Protein AF-A0A6G1S3R7-F1 (afdb_monomer)

Radius of gyration: 17.9 Å; Cα contacts (8 Å, |Δi|>4): 81; chains: 1; bounding box: 46×29×45 Å

Solvent-accessible surface area (backbone atoms only — not comparable to full-atom values): 7347 Å² total; per-residue (Å²): 134,79,56,76,90,77,50,92,50,88,71,51,53,58,57,54,34,50,52,57,51,58,68,50,43,59,61,47,52,51,32,39,71,78,40,47,71,60,17,52,51,50,44,50,48,52,30,49,50,21,52,51,49,53,53,47,54,36,60,77,68,72,48,71,98,61,91,55,76,92,78,49,57,73,66,59,47,52,55,48,42,45,70,67,62,65,35,49,49,68,54,41,40,65,50,44,50,51,53,51,51,51,51,52,39,69,78,35,78,79,68,68,81,54,70,69,59,52,53,50,50,56,69,71,60,119

pLDDT: mean 82.75, std 11.13, range [48.53, 94.5]

Structure (mmCIF, N/CA/C/O backbone):
data_AF-A0A6G1S3R7-F1
#
_entry.id   AF-A0A6G1S3R7-F1
#
loop_
_atom_site.group_PDB
_atom_site.id
_atom_site.type_symbol
_atom_site.label_atom_id
_atom_site.label_alt_id
_atom_site.label_comp_id
_atom_site.label_asym_id
_atom_site.label_entity_id
_atom_site.label_seq_id
_atom_site.pdbx_PDB_ins_code
_atom_site.Cartn_x
_atom_site.Cartn_y
_atom_site.Cartn_z
_atom_site.occupancy
_atom_site.B_iso_or_equiv
_atom_site.auth_seq_id
_atom_site.auth_comp_id
_atom_site.auth_asym_id
_atom_site.auth_atom_id
_atom_site.pdbx_PDB_model_num
ATOM 1 N N . TRP A 1 1 ? -0.421 3.023 -17.560 1.00 48.53 1 TRP A N 1
ATOM 2 C CA . TRP A 1 1 ? 0.930 2.512 -17.267 1.00 48.53 1 TRP A CA 1
ATOM 3 C C . TRP A 1 1 ? 1.893 3.692 -17.372 1.00 48.53 1 TRP A C 1
ATOM 5 O O . TRP A 1 1 ? 1.823 4.391 -18.378 1.00 48.53 1 TRP A O 1
ATOM 15 N N . PHE A 1 2 ? 2.647 4.021 -16.316 1.00 57.19 2 PHE A N 1
ATOM 16 C CA . PHE A 1 2 ? 3.459 5.248 -16.256 1.00 57.19 2 PHE A CA 1
ATOM 17 C C . PHE A 1 2 ? 4.860 4.987 -16.808 1.00 57.19 2 PHE A C 1
ATOM 19 O O . PHE A 1 2 ? 5.597 4.183 -16.253 1.00 57.19 2 PHE A O 1
ATOM 26 N N . TRP A 1 3 ? 5.220 5.672 -17.891 1.00 61.41 3 TRP A N 1
ATOM 27 C CA . TRP A 1 3 ? 6.566 5.611 -18.456 1.00 61.41 3 TRP A CA 1
ATOM 28 C C . TRP A 1 3 ? 7.499 6.503 -17.627 1.00 61.41 3 TRP A C 1
ATOM 30 O O . TRP A 1 3 ? 7.204 7.698 -17.513 1.00 61.41 3 TRP A O 1
ATOM 40 N N . PRO A 1 4 ? 8.608 5.983 -17.069 1.00 63.91 4 PRO A N 1
ATOM 41 C CA . PRO A 1 4 ? 9.532 6.778 -16.257 1.00 63.91 4 PRO A CA 1
ATOM 42 C C . PRO A 1 4 ? 10.116 7.969 -17.031 1.00 63.91 4 PRO A C 1
ATOM 44 O O . PRO A 1 4 ? 10.358 9.022 -16.459 1.00 63.91 4 PRO A O 1
ATOM 47 N N . GLU A 1 5 ? 10.227 7.853 -18.354 1.00 67.69 5 GLU A N 1
ATOM 48 C CA . GLU A 1 5 ? 10.718 8.912 -19.248 1.00 67.69 5 GLU A CA 1
ATOM 49 C C . GLU A 1 5 ? 9.770 10.115 -19.369 1.00 67.69 5 GLU A C 1
ATOM 51 O O . GLU A 1 5 ? 10.182 11.195 -19.781 1.00 67.69 5 GLU A O 1
ATOM 56 N N . LYS A 1 6 ? 8.493 9.945 -19.000 1.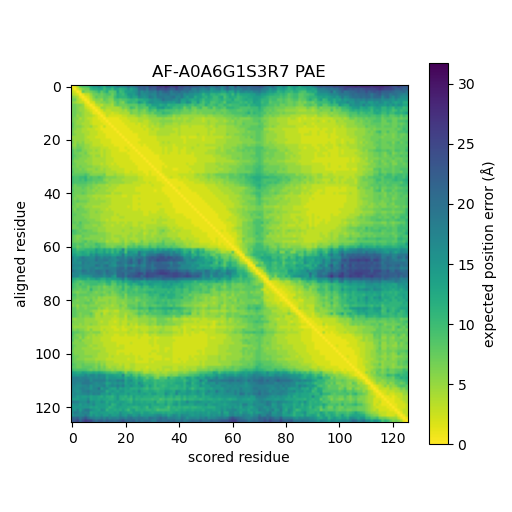00 74.00 6 LYS A N 1
ATOM 57 C CA . LYS A 1 6 ? 7.486 11.018 -18.990 1.00 74.00 6 LYS A CA 1
ATOM 58 C C . LYS A 1 6 ? 7.226 11.579 -17.590 1.00 74.00 6 LYS A C 1
ATOM 60 O O . LYS A 1 6 ? 6.288 12.353 -17.407 1.00 74.00 6 LYS A O 1
ATOM 65 N N . GLN A 1 7 ? 8.011 11.178 -16.590 1.00 72.06 7 GLN A N 1
ATOM 66 C CA . GLN A 1 7 ? 7.893 11.698 -15.232 1.00 72.06 7 GLN A CA 1
ATOM 67 C C . GLN A 1 7 ? 8.686 12.997 -15.098 1.00 72.06 7 GLN A C 1
ATOM 69 O O . GLN A 1 7 ? 9.872 13.046 -15.398 1.00 72.06 7 GLN A O 1
ATOM 74 N N . CYS A 1 8 ? 8.030 14.050 -14.609 1.00 79.88 8 CYS A N 1
ATOM 75 C CA . CYS A 1 8 ? 8.698 15.320 -14.321 1.00 79.88 8 CYS A CA 1
ATOM 76 C C . CYS A 1 8 ? 9.576 15.227 -13.058 1.00 79.88 8 CYS A C 1
ATOM 78 O O . CYS A 1 8 ? 10.655 15.806 -13.005 1.00 79.88 8 CYS A O 1
ATOM 80 N N . MET A 1 9 ? 9.138 14.455 -12.054 1.00 83.12 9 MET A N 1
ATOM 81 C CA . MET A 1 9 ? 9.887 14.198 -10.821 1.00 83.12 9 MET A CA 1
ATOM 82 C C . MET A 1 9 ? 9.806 12.721 -10.433 1.00 83.12 9 MET A C 1
ATOM 84 O O . MET A 1 9 ? 8.709 12.186 -10.266 1.00 83.12 9 MET A O 1
ATOM 88 N N . VAL A 1 10 ? 10.960 12.089 -10.200 1.00 78.75 10 VAL A N 1
ATOM 89 C CA . VAL A 1 10 ? 11.068 10.658 -9.856 1.00 78.75 10 VAL A CA 1
ATOM 90 C C . VAL A 1 10 ? 10.274 10.277 -8.608 1.00 78.75 10 VAL A C 1
ATOM 92 O O . VAL A 1 10 ? 9.850 9.146 -8.511 1.00 78.75 10 VAL A O 1
ATOM 95 N N . HIS A 1 11 ? 9.998 11.160 -7.651 1.00 80.25 11 HIS A N 1
ATOM 96 C CA . HIS A 1 11 ? 9.229 10.762 -6.459 1.00 80.25 11 HIS A CA 1
ATOM 97 C C . HIS A 1 11 ? 7.703 10.762 -6.664 1.00 80.25 11 HIS A C 1
ATOM 99 O O . HIS A 1 11 ? 6.964 10.200 -5.859 1.00 80.25 11 HIS A O 1
ATOM 105 N N . THR A 1 12 ? 7.206 11.357 -7.752 1.00 86.50 12 THR A N 1
ATOM 106 C CA . THR A 1 12 ? 5.757 11.545 -7.963 1.00 86.50 12 THR A CA 1
ATOM 107 C C . THR A 1 12 ? 5.005 10.270 -8.334 1.00 86.50 12 THR A C 1
ATOM 109 O O . THR A 1 12 ? 3.786 10.219 -8.167 1.00 86.50 12 THR A O 1
ATOM 112 N N . TRP A 1 13 ? 5.702 9.218 -8.780 1.00 84.62 13 TRP A N 1
ATOM 113 C CA . TRP A 1 13 ? 5.061 7.929 -9.059 1.00 84.62 13 TRP A CA 1
ATOM 114 C C . TRP A 1 13 ? 4.441 7.328 -7.799 1.00 84.62 13 TRP A C 1
ATOM 116 O O . TRP A 1 13 ? 3.331 6.805 -7.867 1.00 84.62 13 TRP A O 1
ATOM 126 N N . PHE A 1 14 ? 5.128 7.454 -6.658 1.00 84.94 14 PHE A N 1
ATOM 127 C CA . PHE A 1 14 ? 4.674 6.897 -5.388 1.00 84.94 14 PHE A CA 1
ATOM 128 C C . PHE A 1 14 ? 3.422 7.627 -4.917 1.00 84.94 14 PHE A C 1
ATOM 130 O O . PHE A 1 14 ? 2.411 7.003 -4.623 1.00 84.94 14 PHE A O 1
ATOM 137 N N . LEU A 1 15 ? 3.444 8.960 -4.996 1.00 89.06 15 LEU A N 1
ATOM 138 C CA . LEU A 1 15 ? 2.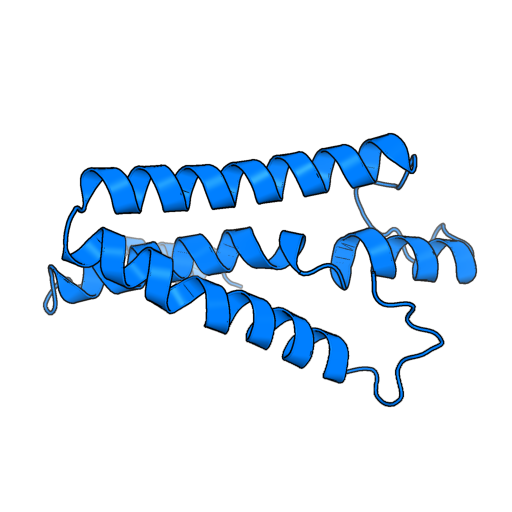285 9.790 -4.695 1.00 89.06 15 LEU A CA 1
ATOM 139 C C . LEU A 1 15 ? 1.073 9.415 -5.569 1.00 89.06 15 LEU A C 1
ATOM 141 O O . LEU A 1 15 ? -0.039 9.289 -5.066 1.00 89.06 15 LEU A O 1
ATOM 145 N N . SER A 1 16 ? 1.272 9.195 -6.874 1.00 88.00 16 SER A N 1
ATOM 146 C CA . SER A 1 16 ? 0.191 8.773 -7.777 1.00 88.00 16 SER A CA 1
ATOM 147 C C . SER A 1 16 ? -0.364 7.385 -7.437 1.00 88.00 16 SER A C 1
ATOM 149 O O . SER A 1 16 ? -1.583 7.194 -7.471 1.00 88.00 16 SER A O 1
ATOM 151 N N . ALA A 1 17 ? 0.505 6.427 -7.104 1.00 88.62 17 ALA A N 1
ATOM 152 C CA . ALA A 1 17 ? 0.097 5.095 -6.669 1.00 88.62 17 ALA A CA 1
ATOM 153 C C . ALA A 1 17 ? -0.717 5.166 -5.367 1.00 88.62 17 ALA A C 1
ATOM 155 O O . ALA A 1 17 ? -1.812 4.605 -5.295 1.00 88.62 17 ALA A O 1
ATOM 156 N N . ASP A 1 18 ? -0.247 5.936 -4.388 1.00 90.38 18 ASP A N 1
ATOM 157 C CA . ASP A 1 18 ? -0.928 6.142 -3.111 1.00 90.38 18 ASP A CA 1
ATOM 158 C C . ASP A 1 18 ? -2.299 6.792 -3.284 1.00 90.38 18 ASP A C 1
ATOM 160 O O . ASP A 1 18 ? -3.262 6.359 -2.654 1.00 90.38 18 ASP A O 1
ATOM 164 N N . PHE A 1 19 ? -2.439 7.772 -4.180 1.00 92.00 19 PHE A N 1
ATOM 165 C CA . PHE A 1 19 ? -3.743 8.363 -4.486 1.00 92.00 19 PHE A CA 1
ATOM 166 C C . PHE A 1 19 ? -4.740 7.328 -5.023 1.00 92.00 19 PHE A C 1
ATOM 168 O O . PHE A 1 19 ? -5.902 7.326 -4.616 1.00 92.00 19 PHE A O 1
ATOM 175 N N . GLN A 1 20 ? -4.307 6.423 -5.906 1.00 91.88 20 GLN A N 1
ATOM 176 C CA . GLN A 1 20 ? -5.174 5.363 -6.437 1.00 91.88 20 GLN A CA 1
ATOM 177 C C . GLN A 1 20 ? -5.634 4.407 -5.326 1.00 91.88 20 GLN A C 1
ATOM 179 O O . GLN A 1 20 ? -6.808 4.038 -5.270 1.00 91.88 20 GLN A O 1
ATOM 184 N N . LEU A 1 21 ? -4.729 4.041 -4.416 1.00 91.62 21 LEU A N 1
ATOM 185 C CA . LEU A 1 21 ? -5.042 3.189 -3.267 1.00 91.62 21 LEU A CA 1
ATOM 186 C C . LEU A 1 21 ? -5.953 3.897 -2.261 1.00 91.62 21 LEU A C 1
ATOM 188 O O . LEU A 1 21 ? -6.905 3.298 -1.762 1.00 91.62 21 LEU A O 1
ATOM 192 N N . TYR A 1 22 ? -5.713 5.185 -2.022 1.00 92.56 22 TYR A N 1
ATOM 193 C CA . TYR A 1 22 ? -6.521 6.019 -1.142 1.00 92.56 22 TYR A CA 1
ATOM 194 C C . TYR A 1 22 ? -7.969 6.127 -1.620 1.00 92.56 22 TYR A C 1
ATOM 196 O O . TYR A 1 22 ? -8.884 6.050 -0.807 1.00 92.56 22 TYR A O 1
ATOM 204 N N . LEU A 1 23 ? -8.200 6.234 -2.932 1.00 93.88 23 LEU A N 1
ATOM 205 C CA . LEU A 1 23 ? -9.553 6.227 -3.500 1.00 93.88 23 LEU A CA 1
ATOM 206 C C . LEU A 1 23 ? -10.262 4.876 -3.327 1.00 93.88 23 LEU A C 1
ATOM 208 O O . LEU A 1 23 ? -11.477 4.836 -3.134 1.00 93.88 23 LEU A O 1
ATOM 212 N N . MET A 1 24 ? -9.519 3.768 -3.365 1.00 92.75 24 MET A N 1
ATOM 213 C CA . MET A 1 24 ? -10.061 2.421 -3.150 1.00 92.75 24 MET A CA 1
ATOM 214 C C . MET A 1 24 ? -10.388 2.149 -1.671 1.00 92.75 24 MET A C 1
ATOM 216 O O . MET A 1 24 ? -11.373 1.475 -1.356 1.00 92.75 24 MET A O 1
ATOM 220 N N . ALA A 1 25 ? -9.584 2.686 -0.754 1.00 93.00 25 ALA A N 1
ATOM 221 C CA . ALA A 1 25 ? -9.683 2.467 0.686 1.00 93.00 25 ALA A CA 1
ATOM 222 C C . ALA A 1 25 ? -11.081 2.679 1.299 1.00 93.00 25 ALA A C 1
ATOM 224 O O . ALA A 1 25 ? -11.554 1.763 1.976 1.00 93.00 25 ALA A O 1
ATOM 225 N N . PRO A 1 26 ? -11.786 3.813 1.088 1.00 92.94 26 PRO A N 1
ATOM 226 C CA . PRO A 1 26 ? -13.074 4.060 1.732 1.00 92.94 26 PRO A CA 1
ATOM 227 C C . PRO A 1 26 ? -14.132 3.037 1.324 1.00 92.94 26 PRO A C 1
ATOM 229 O O . PRO A 1 26 ? -14.962 2.678 2.153 1.00 92.94 26 PRO A O 1
ATOM 232 N N . VAL A 1 27 ? -14.084 2.513 0.094 1.00 93.88 27 VAL A N 1
ATOM 233 C CA . VAL A 1 27 ? -15.009 1.467 -0.369 1.00 93.88 27 VAL A CA 1
ATOM 234 C C . VAL A 1 27 ? -14.809 0.189 0.441 1.00 93.88 27 VAL A C 1
ATOM 236 O O . VAL A 1 27 ? -15.767 -0.371 0.976 1.00 93.88 27 VAL A O 1
ATOM 239 N N . ILE A 1 28 ? -13.555 -0.245 0.584 1.00 92.75 28 ILE A N 1
ATOM 240 C CA . ILE A 1 28 ? -13.204 -1.446 1.347 1.00 92.75 28 ILE A CA 1
ATOM 241 C C . ILE A 1 28 ? -13.554 -1.248 2.827 1.00 92.75 28 ILE A C 1
ATOM 243 O O . ILE A 1 28 ? -14.249 -2.080 3.408 1.00 92.75 28 ILE A O 1
ATOM 247 N N . VAL A 1 29 ? -13.157 -0.122 3.426 1.00 93.62 29 VAL A N 1
ATOM 248 C CA . VAL A 1 29 ? -13.445 0.203 4.833 1.00 93.62 29 VAL A CA 1
ATOM 249 C C . VAL A 1 29 ? -14.949 0.258 5.098 1.00 93.62 29 VAL A C 1
ATOM 251 O O . VAL A 1 29 ? -15.420 -0.316 6.081 1.00 93.62 29 VAL A O 1
ATOM 254 N N . TYR A 1 30 ? -15.722 0.884 4.210 1.00 94.50 30 TYR A N 1
ATOM 255 C CA . TYR A 1 30 ? -17.177 0.945 4.318 1.00 94.50 30 TYR A CA 1
ATOM 256 C C . TYR A 1 30 ? -17.806 -0.454 4.311 1.00 94.50 30 TYR A C 1
ATOM 258 O O . TYR A 1 30 ? -18.670 -0.752 5.143 1.00 94.50 30 TYR A O 1
ATOM 266 N N . LEU A 1 31 ? -17.343 -1.346 3.426 1.00 93.44 31 LEU A N 1
ATOM 267 C CA . LEU A 1 31 ? -17.790 -2.739 3.414 1.00 93.44 31 LEU A CA 1
ATOM 268 C C . LEU A 1 31 ? -17.376 -3.485 4.686 1.00 93.44 31 LEU A C 1
ATOM 270 O O . LEU A 1 31 ? -18.204 -4.198 5.247 1.00 93.44 31 LEU A O 1
ATOM 274 N N . LEU A 1 32 ? -16.148 -3.307 5.182 1.00 92.81 32 LEU A N 1
ATOM 275 C CA . LEU A 1 32 ? -15.703 -3.916 6.442 1.00 92.81 32 LEU A CA 1
ATOM 276 C C . LEU A 1 32 ? -16.541 -3.457 7.644 1.00 92.81 32 LEU A C 1
ATOM 278 O O . LEU A 1 32 ? -16.814 -4.259 8.542 1.00 92.81 32 LEU A O 1
ATOM 282 N N . TYR A 1 33 ? -16.973 -2.195 7.654 1.00 91.81 33 TYR A N 1
ATOM 283 C CA . TYR A 1 33 ? -17.834 -1.651 8.699 1.00 91.81 33 TYR A CA 1
ATOM 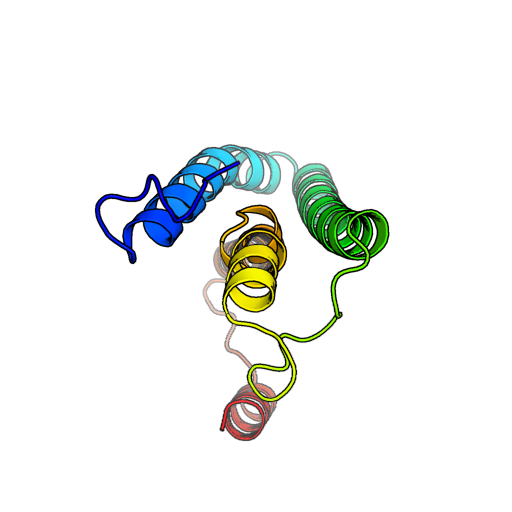284 C C . TYR A 1 33 ? -19.259 -2.212 8.616 1.00 91.81 33 TYR A C 1
ATOM 286 O O . TYR A 1 33 ? -19.786 -2.719 9.605 1.00 91.81 33 TYR A O 1
ATOM 294 N N . ARG A 1 34 ? -19.887 -2.170 7.432 1.00 93.31 34 ARG A N 1
ATOM 295 C CA . ARG A 1 34 ? -21.303 -2.541 7.269 1.00 93.31 34 ARG A CA 1
ATOM 296 C C . ARG A 1 34 ? -21.532 -4.049 7.161 1.00 93.31 34 ARG A C 1
ATOM 298 O O . ARG A 1 34 ? -22.548 -4.556 7.631 1.00 93.31 34 ARG A O 1
ATOM 305 N N . ARG A 1 35 ? -20.637 -4.769 6.484 1.00 93.94 35 ARG A N 1
ATOM 306 C CA . ARG A 1 35 ? -20.745 -6.200 6.156 1.00 93.94 35 ARG A CA 1
ATOM 307 C C . ARG A 1 35 ? -19.357 -6.855 6.239 1.00 93.94 35 ARG A C 1
ATOM 309 O O . ARG A 1 35 ? -18.744 -7.115 5.204 1.00 93.94 35 ARG A O 1
ATOM 316 N N . PRO A 1 36 ? -18.868 -7.189 7.445 1.00 90.00 36 PRO A N 1
ATOM 317 C CA . PRO A 1 36 ? -17.483 -7.615 7.648 1.00 90.00 36 PRO A CA 1
ATOM 318 C C . PRO A 1 36 ? -17.075 -8.831 6.815 1.00 90.00 36 PRO A C 1
ATOM 320 O O . PRO A 1 36 ? -15.968 -8.854 6.294 1.00 90.00 36 PRO A O 1
ATOM 323 N N . ALA A 1 37 ? -17.968 -9.809 6.626 1.00 91.38 37 ALA A N 1
ATOM 324 C CA . ALA A 1 37 ? -17.688 -10.972 5.782 1.00 91.38 37 ALA A CA 1
ATOM 325 C C . ALA A 1 37 ? -17.389 -10.578 4.322 1.00 91.38 37 ALA A C 1
ATOM 327 O O . ALA A 1 37 ? -16.405 -11.045 3.756 1.00 91.38 37 ALA A O 1
ATOM 328 N N . LEU A 1 38 ? -18.186 -9.664 3.751 1.00 93.06 38 LEU A N 1
ATOM 329 C CA . LEU A 1 38 ? -17.977 -9.147 2.394 1.00 93.06 38 LEU A CA 1
ATOM 330 C C . LEU A 1 38 ? -16.742 -8.244 2.310 1.00 93.06 38 LEU A C 1
ATOM 332 O O . LEU A 1 38 ? -16.012 -8.287 1.325 1.00 93.06 38 LEU A O 1
ATOM 336 N N . GLY A 1 39 ? -16.487 -7.439 3.344 1.00 92.38 39 GLY A N 1
ATOM 337 C CA . GLY A 1 39 ? -15.286 -6.608 3.418 1.00 92.38 39 GLY A CA 1
ATOM 338 C C . GLY A 1 39 ? -14.006 -7.446 3.458 1.00 92.38 39 GLY A C 1
ATOM 339 O O . GLY A 1 39 ? -13.073 -7.171 2.709 1.00 92.38 39 GLY A O 1
ATOM 340 N N . HIS A 1 40 ? -13.977 -8.513 4.263 1.00 93.31 40 HIS A N 1
ATOM 341 C CA . HIS A 1 40 ? -12.847 -9.440 4.308 1.00 93.31 40 HIS A CA 1
ATOM 342 C C . HIS A 1 40 ? -12.663 -10.194 2.988 1.00 93.31 40 HIS A C 1
ATOM 344 O O . HIS A 1 40 ? -11.532 -10.285 2.513 1.00 93.31 40 HIS A O 1
ATOM 350 N N . SER A 1 41 ? -13.743 -10.687 2.366 1.00 94.19 41 SER A N 1
ATOM 351 C CA . SER A 1 41 ? -13.641 -11.379 1.076 1.00 94.19 41 SER A CA 1
ATOM 352 C C . SER A 1 41 ? -13.169 -10.450 -0.040 1.00 94.19 41 SER A C 1
ATOM 354 O O . SER A 1 41 ? -12.316 -10.845 -0.827 1.00 94.19 41 SER A O 1
ATOM 356 N N . LEU A 1 42 ? -13.672 -9.210 -0.094 1.00 94.06 42 LEU A N 1
ATOM 357 C CA . LEU A 1 42 ? -13.243 -8.224 -1.087 1.00 94.06 42 LEU A CA 1
ATOM 358 C C . LEU A 1 42 ? -11.774 -7.844 -0.885 1.00 94.06 42 LEU A C 1
ATOM 360 O O . LEU A 1 42 ? -11.014 -7.833 -1.844 1.00 94.06 42 LEU A O 1
ATOM 364 N N . ASN A 1 43 ? -11.358 -7.577 0.354 1.00 93.62 43 ASN A N 1
ATOM 365 C CA . ASN A 1 43 ? -9.969 -7.234 0.653 1.00 93.62 43 ASN A CA 1
ATOM 366 C C . ASN A 1 43 ? -9.009 -8.383 0.302 1.00 93.62 43 ASN A C 1
ATOM 368 O O . ASN A 1 43 ? -7.952 -8.149 -0.278 1.00 93.62 43 ASN A O 1
ATOM 372 N N . LEU A 1 44 ? -9.391 -9.629 0.605 1.00 94.38 44 LEU A N 1
ATOM 373 C CA . LEU A 1 44 ? -8.619 -10.810 0.219 1.00 94.38 44 LEU A CA 1
ATOM 374 C C . LEU A 1 44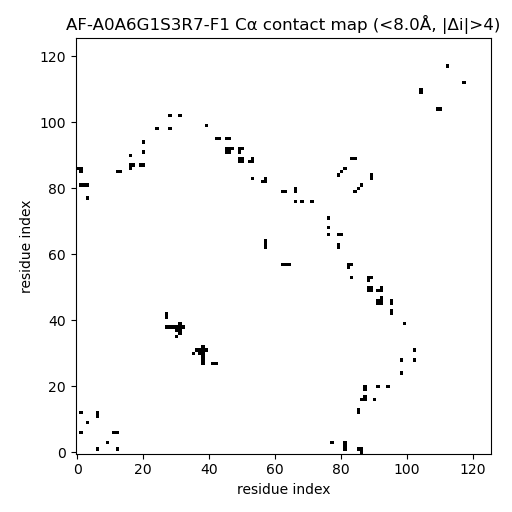 ? -8.562 -10.970 -1.304 1.00 94.38 44 LEU A C 1
ATOM 376 O O . LEU A 1 44 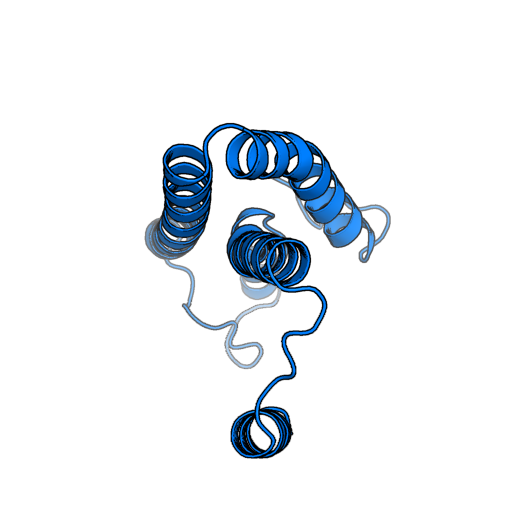? -7.495 -11.237 -1.846 1.00 94.38 44 LEU A O 1
ATOM 380 N N . LEU A 1 45 ? -9.685 -10.769 -1.997 1.00 94.25 45 LEU A N 1
ATOM 381 C CA . LEU A 1 45 ? -9.745 -10.821 -3.455 1.00 94.25 45 LEU A CA 1
ATOM 382 C C . LEU A 1 45 ? -8.816 -9.779 -4.086 1.00 94.25 45 LEU A C 1
ATOM 384 O O . LEU A 1 45 ? -8.054 -10.123 -4.980 1.00 94.25 45 LEU A O 1
ATOM 388 N N . VAL A 1 46 ? -8.834 -8.534 -3.605 1.00 92.88 46 VAL A N 1
ATOM 389 C CA . VAL A 1 46 ? -7.949 -7.466 -4.099 1.00 92.88 46 VAL A CA 1
ATOM 390 C C . VAL A 1 46 ? -6.481 -7.819 -3.864 1.00 92.88 46 VAL A C 1
ATOM 392 O O . VAL A 1 46 ? -5.674 -7.682 -4.781 1.00 92.88 46 VAL A O 1
ATOM 395 N N . ALA A 1 47 ? -6.132 -8.330 -2.680 1.00 93.00 47 ALA A N 1
ATOM 396 C CA . ALA A 1 47 ? -4.767 -8.760 -2.383 1.00 93.00 47 ALA A CA 1
ATOM 397 C C . ALA A 1 47 ? -4.308 -9.911 -3.297 1.00 93.00 47 ALA A C 1
ATOM 399 O O . ALA A 1 47 ? -3.205 -9.866 -3.838 1.00 93.00 47 ALA A O 1
ATOM 400 N N . LEU A 1 48 ? -5.164 -10.913 -3.526 1.00 93.56 48 LEU A N 1
ATOM 401 C CA . LEU A 1 48 ? -4.865 -12.031 -4.423 1.00 93.56 48 LEU A CA 1
ATOM 402 C C . LEU A 1 48 ? -4.741 -11.578 -5.877 1.00 93.56 48 LEU A C 1
ATOM 404 O O . LEU A 1 48 ? -3.800 -11.979 -6.557 1.00 93.56 48 LEU A O 1
ATOM 408 N N . LEU A 1 49 ? -5.649 -10.723 -6.352 1.00 92.75 49 LEU A N 1
ATOM 409 C CA . LEU A 1 49 ? -5.586 -10.160 -7.699 1.00 92.75 49 LEU A CA 1
ATOM 410 C C . LEU A 1 49 ? -4.303 -9.358 -7.901 1.00 92.75 49 LEU A C 1
ATOM 412 O O . LEU A 1 49 ? -3.665 -9.507 -8.937 1.00 92.75 49 LEU A O 1
ATOM 416 N N . ALA A 1 50 ? -3.889 -8.569 -6.908 1.00 90.62 50 ALA A N 1
ATOM 417 C CA . ALA A 1 50 ? -2.620 -7.855 -6.936 1.00 90.62 50 ALA A CA 1
ATOM 418 C C . ALA A 1 50 ? -1.431 -8.821 -7.075 1.00 90.62 50 ALA A C 1
ATOM 420 O O . ALA A 1 50 ? -0.603 -8.641 -7.964 1.00 90.62 50 ALA A O 1
ATOM 421 N N . SER A 1 51 ? -1.378 -9.891 -6.273 1.00 88.75 51 SER A N 1
ATOM 422 C CA . SER A 1 51 ? -0.308 -10.897 -6.352 1.00 88.75 51 SER A CA 1
ATOM 423 C C . SER A 1 51 ? -0.297 -11.667 -7.676 1.00 88.75 51 SER A C 1
ATOM 425 O O . SER A 1 51 ? 0.767 -11.869 -8.262 1.00 88.75 51 SER A O 1
ATOM 427 N N . VAL A 1 52 ? -1.466 -12.080 -8.171 1.00 91.19 52 VAL A N 1
ATOM 428 C CA . VAL A 1 52 ? -1.596 -12.782 -9.456 1.00 91.19 52 VAL A CA 1
ATOM 429 C C . VAL A 1 52 ? -1.194 -11.865 -10.603 1.00 91.19 52 VAL A C 1
ATOM 431 O O . VAL A 1 52 ? -0.454 -12.294 -11.483 1.00 91.19 52 VAL A O 1
ATOM 434 N N . LEU A 1 53 ? -1.622 -10.601 -10.582 1.00 88.38 53 LEU A N 1
ATOM 435 C CA . LEU A 1 53 ? -1.263 -9.625 -11.605 1.00 88.38 53 LEU A CA 1
ATOM 436 C C . LEU A 1 53 ? 0.244 -9.352 -11.603 1.00 88.38 53 LEU A C 1
ATOM 438 O O . LEU A 1 53 ? 0.853 -9.361 -12.670 1.00 88.38 53 LEU A O 1
ATOM 442 N N . SER A 1 54 ? 0.860 -9.207 -10.425 1.00 85.88 54 SER A N 1
ATOM 443 C CA . SER A 1 54 ? 2.317 -9.112 -10.290 1.00 85.88 54 SER A CA 1
ATOM 444 C C . SER A 1 54 ? 3.023 -10.302 -10.938 1.00 85.88 54 SER A C 1
ATOM 446 O O . SER A 1 54 ? 3.906 -10.113 -11.773 1.00 85.88 54 SER A O 1
ATOM 448 N N . GLY A 1 55 ? 2.615 -11.529 -10.598 1.00 84.50 55 GLY A N 1
ATOM 449 C CA . GLY A 1 55 ? 3.211 -12.747 -11.152 1.00 84.50 55 GLY A CA 1
ATOM 450 C C . GLY A 1 55 ? 2.999 -12.880 -12.661 1.00 84.50 55 GLY A C 1
ATOM 451 O O . GLY A 1 55 ? 3.934 -13.193 -13.396 1.00 84.50 55 GLY A O 1
ATOM 452 N N . PHE A 1 56 ? 1.790 -12.581 -13.138 1.00 87.25 56 PHE A N 1
ATOM 453 C CA . PHE A 1 56 ? 1.440 -12.645 -14.552 1.00 87.25 56 PHE A CA 1
ATOM 454 C C . PHE A 1 56 ? 2.249 -11.650 -15.384 1.00 87.25 56 PHE A C 1
ATOM 456 O O . PHE A 1 56 ? 2.769 -12.017 -16.433 1.00 87.25 56 PHE A O 1
ATOM 463 N N . VAL A 1 57 ? 2.407 -10.409 -14.915 1.00 84.88 57 VAL A N 1
ATOM 464 C CA . VAL A 1 57 ? 3.191 -9.386 -15.621 1.00 84.88 57 VAL A CA 1
ATOM 465 C C . VAL A 1 57 ? 4.665 -9.781 -15.701 1.00 84.88 57 VAL A C 1
ATOM 467 O O . VAL A 1 57 ? 5.272 -9.619 -16.762 1.00 84.88 57 VAL A O 1
ATOM 470 N N . ILE A 1 58 ? 5.230 -10.331 -14.622 1.00 82.56 58 ILE A N 1
ATOM 471 C CA . ILE A 1 58 ? 6.614 -10.828 -14.609 1.00 82.56 58 ILE A CA 1
ATOM 472 C C . ILE A 1 58 ? 6.777 -11.968 -15.622 1.00 82.56 58 ILE A C 1
ATOM 474 O O . ILE A 1 58 ? 7.695 -11.937 -16.443 1.00 82.56 58 ILE A O 1
ATOM 478 N N . TYR A 1 59 ? 5.852 -12.931 -15.612 1.00 83.00 59 TYR A N 1
ATOM 479 C CA . TYR A 1 59 ? 5.869 -14.076 -16.519 1.00 83.00 59 TYR A CA 1
ATOM 480 C C . TYR A 1 59 ? 5.718 -13.662 -17.990 1.00 83.00 59 TYR A C 1
ATOM 482 O O . TYR A 1 59 ? 6.528 -14.050 -18.831 1.00 83.00 59 TYR A O 1
ATOM 490 N N . ALA A 1 60 ? 4.717 -12.834 -18.302 1.00 84.88 60 ALA A N 1
ATOM 491 C CA . ALA A 1 60 ? 4.399 -12.418 -19.666 1.00 84.88 60 ALA A CA 1
ATOM 492 C C . ALA A 1 60 ? 5.534 -11.619 -20.321 1.00 84.88 60 ALA A C 1
ATOM 494 O O . ALA A 1 60 ? 5.795 -11.773 -21.511 1.00 84.88 60 ALA A O 1
ATOM 495 N N . ASN A 1 61 ? 6.240 -10.799 -19.541 1.00 77.50 61 ASN A N 1
ATOM 496 C CA . ASN A 1 61 ? 7.344 -9.980 -20.038 1.00 77.50 61 ASN A CA 1
ATOM 497 C C . ASN A 1 61 ? 8.716 -10.660 -19.900 1.00 77.50 61 ASN A C 1
ATOM 499 O O . ASN A 1 61 ? 9.726 -10.022 -20.186 1.00 77.50 61 ASN A O 1
ATOM 503 N N . LYS A 1 62 ? 8.772 -11.932 -19.465 1.00 75.69 62 LYS A N 1
ATOM 504 C CA . LYS A 1 62 ? 10.019 -12.685 -19.213 1.00 75.69 62 LYS A CA 1
ATOM 505 C C . LYS A 1 62 ? 11.021 -11.904 -18.348 1.00 75.69 62 LYS A C 1
ATOM 507 O O . LYS A 1 62 ? 12.231 -11.974 -18.559 1.00 75.69 62 LYS A O 1
ATOM 512 N N . LEU A 1 63 ? 10.500 -11.135 -17.394 1.00 70.81 63 LEU A N 1
ATOM 513 C CA . LEU A 1 63 ? 11.294 -10.312 -16.487 1.00 70.81 63 LEU A CA 1
ATOM 514 C C . LEU A 1 63 ? 11.961 -11.203 -15.440 1.00 70.81 63 LEU A C 1
ATOM 516 O O . LEU A 1 63 ? 11.414 -12.241 -15.056 1.00 70.81 63 LEU A O 1
ATOM 520 N N . LEU A 1 64 ? 13.131 -10.797 -14.941 1.00 67.50 64 LEU A N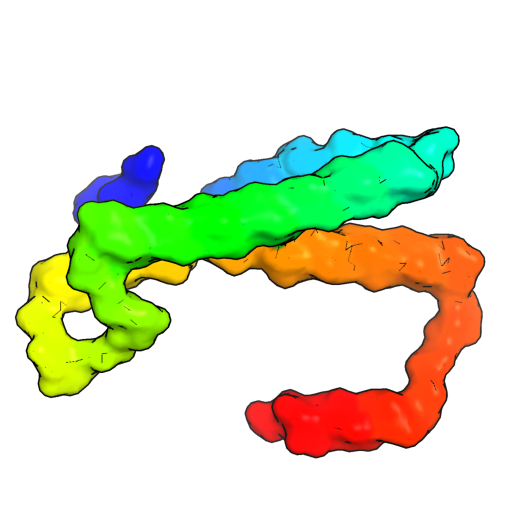 1
ATOM 521 C CA . LEU A 1 64 ? 13.736 -11.517 -13.827 1.00 67.50 64 LEU A CA 1
ATOM 522 C C . LEU A 1 64 ? 12.888 -11.286 -12.563 1.00 67.50 64 LEU A C 1
ATOM 524 O O . LEU A 1 64 ? 12.459 -10.158 -12.318 1.00 67.50 64 LEU A O 1
ATOM 528 N N . PRO A 1 65 ? 12.689 -12.315 -11.720 1.00 59.81 65 PRO A N 1
ATOM 529 C CA . PRO A 1 65 ? 11.926 -12.183 -10.475 1.00 59.81 65 PRO A CA 1
ATOM 530 C C . PRO A 1 65 ? 12.587 -11.226 -9.469 1.00 59.81 65 PRO A C 1
ATOM 532 O O . PRO A 1 65 ? 11.925 -10.723 -8.566 1.00 59.81 65 PRO A O 1
ATOM 535 N N . THR A 1 66 ? 13.879 -10.943 -9.642 1.00 59.38 66 THR A N 1
ATOM 536 C CA . THR A 1 66 ? 14.656 -9.991 -8.845 1.00 59.38 66 THR A CA 1
ATOM 537 C C . THR A 1 66 ? 15.478 -9.086 -9.754 1.00 59.38 66 THR A C 1
ATOM 539 O O . THR A 1 66 ? 16.107 -9.541 -10.712 1.00 59.38 66 THR A O 1
ATOM 542 N N . THR A 1 67 ? 15.480 -7.785 -9.456 1.00 58.09 67 THR A N 1
ATOM 543 C CA . THR A 1 67 ? 16.272 -6.774 -10.169 1.00 58.09 67 THR A CA 1
ATOM 544 C C . THR A 1 67 ? 17.752 -6.969 -9.846 1.00 58.09 67 THR A C 1
ATOM 546 O O . THR A 1 67 ? 18.273 -6.448 -8.864 1.00 58.09 67 THR A O 1
ATOM 549 N N . LEU A 1 68 ? 18.446 -7.764 -10.659 1.00 61.09 68 LEU A N 1
ATOM 550 C CA . LEU A 1 68 ? 19.893 -7.946 -10.558 1.00 61.09 68 LEU A CA 1
ATOM 551 C C . LEU A 1 68 ? 20.595 -6.782 -11.263 1.00 61.09 68 LEU A C 1
ATOM 553 O O . LEU A 1 68 ? 20.951 -6.872 -12.436 1.00 61.09 68 LEU A O 1
ATOM 557 N N . ILE A 1 69 ? 20.801 -5.692 -10.519 1.00 59.75 69 ILE A N 1
ATOM 558 C CA . ILE A 1 69 ? 21.432 -4.448 -11.000 1.00 59.75 69 ILE A CA 1
ATOM 559 C C . ILE A 1 69 ? 22.824 -4.720 -11.605 1.00 59.75 69 ILE A C 1
ATOM 561 O O . ILE A 1 69 ? 23.221 -4.064 -12.558 1.00 59.75 69 ILE A O 1
ATOM 565 N N . ASN A 1 70 ? 23.531 -5.748 -11.124 1.00 57.66 70 ASN A N 1
ATOM 566 C CA . ASN A 1 70 ? 24.885 -6.087 -11.578 1.00 57.66 70 ASN A CA 1
ATOM 567 C C . ASN A 1 70 ? 24.951 -6.890 -12.893 1.00 57.66 70 ASN A C 1
ATOM 569 O O . ASN A 1 70 ? 26.052 -7.146 -13.372 1.00 57.66 70 ASN A O 1
ATOM 573 N N . LYS A 1 71 ? 23.821 -7.354 -13.451 1.00 56.53 71 LYS A N 1
ATOM 574 C CA . LYS A 1 71 ? 23.804 -8.229 -14.645 1.00 56.53 71 LYS A CA 1
ATOM 575 C C . LYS A 1 71 ? 22.967 -7.708 -15.814 1.00 56.53 71 LYS A C 1
ATOM 577 O O . LYS A 1 71 ? 23.034 -8.305 -16.884 1.00 56.53 71 LYS A O 1
ATOM 582 N N . LEU A 1 72 ? 22.165 -6.660 -15.625 1.00 61.75 72 LEU A N 1
ATOM 583 C CA . LEU A 1 72 ? 21.289 -6.125 -16.671 1.00 61.75 72 LEU A CA 1
ATOM 584 C C . LEU A 1 72 ? 21.862 -4.837 -17.270 1.00 61.75 72 LEU A C 1
ATOM 586 O O . LEU A 1 72 ? 22.391 -3.991 -16.555 1.00 61.75 72 LEU A O 1
ATOM 590 N N . GLU A 1 73 ? 21.688 -4.670 -18.580 1.00 68.44 73 GLU A N 1
ATOM 591 C CA . GLU A 1 73 ? 21.892 -3.386 -19.256 1.00 68.44 73 GLU A CA 1
ATOM 592 C C . GLU A 1 73 ? 20.940 -2.319 -18.689 1.00 68.44 73 GLU A C 1
ATOM 594 O O . GLU A 1 73 ? 19.823 -2.628 -18.261 1.00 68.44 73 GLU A O 1
ATOM 599 N N . PHE A 1 74 ? 21.361 -1.049 -18.697 1.00 69.69 74 PHE A N 1
ATOM 600 C CA . PHE A 1 74 ? 20.613 0.061 -18.091 1.00 69.69 74 PHE A CA 1
ATOM 601 C C . PHE A 1 74 ? 19.150 0.146 -18.551 1.00 69.69 74 PHE A C 1
ATOM 603 O O . PHE A 1 74 ? 18.270 0.435 -17.738 1.00 69.69 74 PHE A O 1
ATOM 610 N N . ASP A 1 75 ? 18.865 -0.139 -19.821 1.00 71.31 75 ASP A N 1
ATOM 611 C CA . ASP A 1 75 ? 17.499 -0.075 -20.347 1.00 71.31 75 ASP A CA 1
ATOM 612 C C . ASP A 1 75 ? 16.642 -1.270 -19.908 1.00 71.31 75 ASP A C 1
ATOM 614 O O . ASP A 1 75 ? 15.469 -1.096 -19.565 1.00 71.31 75 ASP A O 1
ATOM 618 N N . ALA A 1 76 ? 17.240 -2.456 -19.768 1.00 70.50 76 ALA A N 1
ATOM 619 C CA . ALA A 1 76 ? 16.570 -3.615 -19.183 1.00 70.50 76 ALA A CA 1
ATOM 620 C C . ALA A 1 76 ? 16.242 -3.386 -17.694 1.00 70.50 76 ALA A C 1
ATOM 622 O O . ALA A 1 76 ? 15.162 -3.760 -17.230 1.00 70.50 76 ALA A O 1
ATOM 623 N N . ILE A 1 77 ? 17.124 -2.706 -16.946 1.00 73.00 77 ILE A N 1
ATOM 624 C CA . ILE A 1 77 ? 16.864 -2.306 -15.551 1.00 73.00 77 ILE A CA 1
ATOM 625 C C . ILE A 1 77 ? 15.678 -1.338 -15.480 1.00 73.00 77 ILE A C 1
ATOM 627 O O . ILE A 1 77 ? 14.772 -1.542 -14.670 1.00 73.00 77 ILE A O 1
ATOM 631 N N . LYS A 1 78 ? 15.647 -0.300 -16.327 1.00 72.12 78 LYS A N 1
ATOM 632 C CA . LYS A 1 78 ? 14.543 0.677 -16.358 1.00 72.12 78 LYS A CA 1
ATOM 633 C C . LYS A 1 78 ? 13.208 0.011 -16.670 1.00 72.12 78 LYS A C 1
ATOM 635 O O . LYS A 1 78 ? 12.221 0.266 -15.977 1.00 72.12 78 LYS A O 1
ATOM 640 N N . GLN A 1 79 ? 13.180 -0.861 -17.678 1.00 73.12 79 GLN A N 1
ATOM 641 C CA . GLN A 1 79 ? 11.980 -1.607 -18.034 1.00 73.12 79 GLN A CA 1
ATOM 642 C C . GLN A 1 79 ? 11.518 -2.457 -16.848 1.00 73.12 79 GLN A C 1
ATOM 644 O O . GLN A 1 79 ? 10.354 -2.387 -16.451 1.00 73.12 79 GLN A O 1
ATOM 649 N N . GLN A 1 80 ? 12.435 -3.182 -16.209 1.00 73.75 80 GLN A N 1
ATOM 650 C CA . GLN A 1 80 ? 12.094 -4.032 -15.078 1.00 73.75 80 GLN A CA 1
ATOM 651 C C . GLN A 1 80 ? 11.587 -3.257 -13.860 1.00 73.75 80 GLN A C 1
ATOM 653 O O . GLN A 1 80 ? 10.601 -3.678 -13.252 1.00 73.75 80 GLN A O 1
ATOM 658 N N . LEU A 1 81 ? 12.186 -2.112 -13.528 1.00 74.31 81 LEU A N 1
ATOM 659 C CA . LEU A 1 81 ? 11.709 -1.237 -12.451 1.00 74.31 81 LEU A CA 1
ATOM 660 C C . LEU A 1 81 ? 10.312 -0.684 -12.745 1.00 74.31 81 LEU A C 1
ATOM 662 O O . LEU A 1 81 ? 9.466 -0.620 -11.855 1.00 74.31 81 LEU A O 1
ATOM 666 N N . SER A 1 82 ? 10.032 -0.349 -14.000 1.00 75.12 82 SER A N 1
ATOM 667 C CA . SER A 1 82 ? 8.730 0.186 -14.380 1.00 75.12 82 SER A CA 1
ATOM 668 C C . SER A 1 82 ? 7.602 -0.854 -14.233 1.00 75.12 82 SER A C 1
ATOM 670 O O . SER A 1 82 ? 6.521 -0.512 -13.756 1.00 75.12 82 SER A O 1
ATOM 672 N N . TYR A 1 83 ? 7.857 -2.135 -14.543 1.00 73.38 83 TYR A N 1
ATOM 673 C CA . TYR A 1 83 ? 6.895 -3.243 -14.344 1.00 73.38 83 TYR A CA 1
ATOM 674 C C . TYR A 1 83 ? 6.868 -3.822 -12.932 1.00 73.38 83 TYR A C 1
ATOM 676 O O . TYR A 1 83 ? 5.823 -4.294 -12.489 1.00 73.38 83 TYR A O 1
ATOM 684 N N . SER A 1 84 ? 7.976 -3.791 -12.204 1.00 74.25 84 SER A N 1
ATOM 685 C CA . SER A 1 84 ? 8.065 -4.496 -10.920 1.00 74.25 84 SER A CA 1
ATOM 686 C C . SER A 1 84 ? 7.985 -3.572 -9.712 1.00 74.25 84 SER A C 1
ATOM 688 O O . SER A 1 84 ? 7.677 -4.050 -8.630 1.00 74.25 84 SER A O 1
ATOM 690 N N . TYR A 1 85 ? 8.260 -2.275 -9.866 1.00 75.62 85 TYR A N 1
ATOM 691 C CA . TYR A 1 85 ? 8.406 -1.362 -8.730 1.00 75.62 85 TYR A CA 1
ATOM 692 C C . TYR A 1 85 ? 7.470 -0.149 -8.795 1.00 75.62 85 TYR A C 1
ATOM 694 O O . TYR A 1 85 ? 6.787 0.154 -7.818 1.00 75.62 85 TYR A O 1
ATOM 702 N N . PHE A 1 86 ? 7.365 0.515 -9.950 1.00 78.19 86 PHE A N 1
ATOM 703 C CA . PHE A 1 86 ? 6.502 1.700 -10.098 1.00 78.19 86 PHE A CA 1
ATOM 704 C C . PHE A 1 86 ? 5.016 1.380 -10.265 1.00 78.19 86 PHE A C 1
ATOM 706 O O . PHE A 1 86 ? 4.181 2.285 -10.296 1.00 78.19 86 PHE A O 1
ATOM 713 N N . ALA A 1 87 ? 4.663 0.104 -10.384 1.00 81.88 87 ALA A N 1
ATOM 714 C CA . ALA A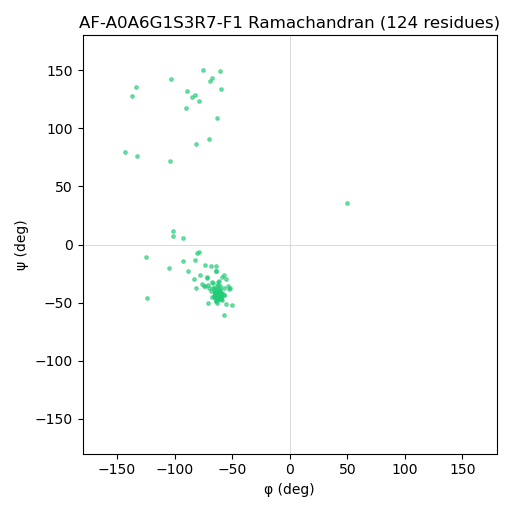 1 87 ? 3.291 -0.293 -10.611 1.00 81.88 87 ALA A CA 1
ATOM 715 C C . ALA A 1 87 ? 2.479 -0.345 -9.307 1.00 81.88 87 ALA A C 1
ATOM 717 O O . ALA A 1 87 ? 2.853 -1.030 -8.356 1.00 81.88 87 ALA A O 1
ATOM 718 N N . THR A 1 88 ? 1.314 0.311 -9.290 1.00 84.50 88 THR A N 1
ATOM 719 C CA . THR A 1 88 ? 0.413 0.393 -8.125 1.00 84.50 88 THR A CA 1
ATOM 720 C C . THR A 1 88 ? 0.043 -0.976 -7.546 1.00 84.50 88 THR A C 1
ATOM 722 O O . THR A 1 88 ? -0.064 -1.124 -6.331 1.00 84.50 88 THR A O 1
ATOM 725 N N . TYR A 1 89 ? -0.113 -2.003 -8.391 1.00 84.38 89 TYR A N 1
ATOM 726 C CA . TYR A 1 89 ? -0.511 -3.345 -7.948 1.00 84.38 89 TYR A CA 1
ATOM 727 C C . TYR A 1 89 ? 0.519 -4.024 -7.034 1.00 84.38 89 TYR A C 1
ATOM 729 O O . TYR A 1 89 ? 0.142 -4.863 -6.225 1.00 84.38 89 TYR A O 1
ATOM 737 N N . GLN A 1 90 ? 1.794 -3.629 -7.080 1.00 84.50 90 GLN A N 1
ATOM 738 C CA . GLN A 1 90 ? 2.814 -4.147 -6.158 1.00 84.50 90 GLN A CA 1
ATOM 739 C C . GLN A 1 90 ? 2.623 -3.613 -4.732 1.00 84.50 90 GLN A C 1
ATOM 741 O O . GLN A 1 90 ? 2.925 -4.296 -3.758 1.00 84.50 90 GLN A O 1
ATOM 746 N N . HIS A 1 91 ? 2.038 -2.420 -4.605 1.00 88.81 91 HIS A N 1
ATOM 747 C CA . HIS A 1 91 ? 1.784 -1.746 -3.328 1.00 88.81 91 HIS A CA 1
ATOM 748 C C . HIS A 1 91 ? 0.390 -2.058 -2.761 1.00 88.81 91 HIS A C 1
ATOM 750 O O . HIS A 1 91 ? 0.135 -1.857 -1.575 1.00 88.81 91 HIS A O 1
ATOM 756 N N . MET A 1 92 ? -0.513 -2.622 -3.572 1.00 89.62 92 MET A N 1
ATOM 757 C CA . MET A 1 92 ? -1.864 -3.017 -3.147 1.00 89.62 92 MET A CA 1
ATOM 758 C C . MET A 1 92 ? -1.865 -4.060 -2.021 1.00 89.62 92 MET A C 1
ATOM 760 O O . MET A 1 92 ? -2.693 -3.979 -1.115 1.00 89.62 92 MET A O 1
ATOM 764 N N . GLY A 1 93 ? -0.945 -5.029 -2.056 1.00 89.94 93 GLY A N 1
ATOM 765 C CA . GLY A 1 93 ? -0.820 -6.078 -1.038 1.00 89.94 93 GLY A CA 1
ATOM 766 C C . GLY A 1 93 ? -0.607 -5.531 0.382 1.00 89.94 93 GLY A C 1
ATOM 767 O O . GLY A 1 93 ? -1.464 -5.755 1.245 1.00 89.94 93 GLY A O 1
ATOM 768 N N . PRO A 1 94 ? 0.485 -4.782 0.648 1.00 90.38 94 PRO A N 1
ATOM 769 C CA . PRO A 1 94 ? 0.711 -4.176 1.961 1.00 90.38 94 PRO A CA 1
ATOM 770 C C . PRO A 1 94 ? -0.393 -3.185 2.351 1.00 90.38 94 PRO A C 1
ATOM 772 O O . PRO A 1 94 ? -0.750 -3.105 3.526 1.00 90.38 94 PRO A O 1
ATOM 775 N N . TYR A 1 95 ? -1.012 -2.503 1.382 1.00 92.00 95 TYR A N 1
ATOM 776 C CA . TYR A 1 95 ? -2.159 -1.632 1.641 1.00 92.00 95 TYR A CA 1
ATOM 777 C C . TYR A 1 95 ? -3.364 -2.399 2.212 1.00 92.00 95 TYR A C 1
ATOM 779 O O . TYR A 1 95 ? -3.936 -2.010 3.231 1.00 92.00 95 TYR A O 1
ATOM 787 N N . CYS A 1 96 ? -3.712 -3.543 1.612 1.00 92.75 96 CYS A N 1
ATOM 788 C CA . CYS A 1 96 ? -4.789 -4.417 2.087 1.00 92.75 96 CYS A CA 1
ATOM 789 C C . CYS A 1 96 ? -4.508 -4.982 3.489 1.00 92.75 96 CYS A C 1
ATOM 791 O O . CYS A 1 96 ? -5.434 -5.144 4.288 1.00 92.75 96 CYS A O 1
ATOM 793 N N . LEU A 1 97 ? -3.243 -5.271 3.814 1.00 92.56 97 LEU A N 1
ATOM 794 C CA . LEU A 1 97 ? -2.837 -5.667 5.167 1.00 92.56 97 LEU A CA 1
ATOM 795 C C . LEU A 1 97 ? -3.029 -4.519 6.163 1.00 92.56 97 LEU A C 1
ATOM 797 O O . LEU A 1 97 ? -3.593 -4.732 7.236 1.00 92.56 97 LEU A O 1
ATOM 801 N N . GLY A 1 98 ? -2.637 -3.299 5.789 1.00 92.62 98 GLY A N 1
ATOM 802 C CA . GLY A 1 98 ? -2.860 -2.097 6.593 1.00 92.62 98 GLY A CA 1
ATOM 803 C C . GLY A 1 98 ? -4.338 -1.872 6.920 1.00 92.62 98 GLY A C 1
ATOM 804 O O . GLY A 1 98 ? -4.680 -1.629 8.078 1.00 92.62 98 GLY A O 1
ATOM 805 N N . LEU A 1 99 ? -5.234 -2.045 5.941 1.00 93.31 99 LEU A N 1
ATOM 806 C CA . LEU A 1 99 ? -6.684 -1.940 6.150 1.00 93.31 99 LEU A CA 1
ATOM 807 C C . LEU A 1 99 ? -7.217 -2.989 7.138 1.00 93.31 99 LEU A C 1
ATOM 809 O O . LEU A 1 99 ? -8.028 -2.661 8.007 1.00 93.31 99 LEU A O 1
ATOM 813 N N . LEU A 1 100 ? -6.746 -4.239 7.051 1.00 92.19 100 LEU A N 1
ATOM 814 C CA . LEU A 1 100 ? -7.132 -5.300 7.990 1.00 92.19 100 LEU A CA 1
ATOM 815 C C . LEU A 1 100 ? -6.653 -5.010 9.411 1.00 92.19 100 LEU A C 1
ATOM 817 O O . LEU A 1 100 ? -7.420 -5.168 10.362 1.00 92.19 100 LEU A O 1
ATOM 821 N N . VAL A 1 101 ? -5.400 -4.576 9.557 1.00 91.31 101 VAL A N 1
ATOM 822 C CA . VAL A 1 101 ? -4.826 -4.205 10.856 1.00 91.31 101 VAL A CA 1
ATOM 823 C C . VAL A 1 101 ? -5.587 -3.020 11.451 1.00 91.31 101 VAL A C 1
ATOM 825 O O . VAL A 1 101 ? -5.978 -3.075 12.617 1.00 91.31 101 VAL A O 1
ATOM 828 N N . GLY A 1 102 ? -5.880 -1.993 10.650 1.00 91.31 102 GLY A N 1
ATOM 829 C CA . GLY A 1 102 ? -6.682 -0.843 11.071 1.00 91.31 102 GLY A CA 1
ATOM 830 C C . GLY A 1 102 ? -8.083 -1.243 11.539 1.00 91.31 102 GLY A C 1
ATOM 831 O O . GLY A 1 102 ? -8.549 -0.784 12.582 1.00 91.31 102 GLY A O 1
ATOM 832 N N . TYR A 1 103 ? -8.734 -2.169 10.832 1.00 91.38 103 TYR A N 1
ATOM 833 C CA . TYR A 1 103 ? -10.032 -2.707 11.236 1.00 91.38 103 TYR A CA 1
ATOM 834 C C . TYR A 1 103 ? -9.972 -3.505 12.547 1.00 91.38 103 TYR A C 1
ATOM 836 O O . TYR A 1 103 ? -10.846 -3.362 13.408 1.00 91.38 103 TYR A O 1
ATOM 844 N N . LEU A 1 104 ? -8.939 -4.333 12.727 1.00 89.88 104 LEU A N 1
ATOM 845 C CA . LEU A 1 104 ? -8.738 -5.093 13.959 1.00 89.88 104 LEU A CA 1
ATOM 846 C C . LEU A 1 104 ? -8.525 -4.159 15.157 1.00 89.88 104 LEU A C 1
ATOM 848 O O . LEU A 1 104 ? -9.118 -4.382 16.215 1.00 89.88 104 LEU A O 1
ATOM 852 N N . LEU A 1 105 ? -7.733 -3.100 14.973 1.00 89.75 105 LEU A N 1
ATOM 853 C CA . LEU A 1 105 ? -7.487 -2.086 15.994 1.00 89.75 105 LEU A CA 1
ATOM 854 C C . LEU A 1 105 ? -8.764 -1.311 16.339 1.00 89.75 105 LEU A C 1
ATOM 856 O O . LEU A 1 105 ? -9.034 -1.075 17.512 1.00 89.75 105 LEU A O 1
ATOM 860 N N . HIS A 1 106 ? -9.600 -0.996 15.344 1.00 89.81 106 HIS A N 1
ATOM 861 C CA . HIS A 1 106 ? -10.903 -0.370 15.573 1.00 89.81 106 HIS A CA 1
ATOM 862 C C . HIS A 1 106 ? -11.838 -1.256 16.412 1.00 89.81 106 HIS A C 1
ATOM 864 O O . HIS A 1 106 ? -12.491 -0.772 17.334 1.00 89.81 106 HIS A O 1
ATOM 870 N N . LYS A 1 107 ? -11.880 -2.569 16.144 1.00 88.06 107 LYS A N 1
ATOM 871 C CA . LYS A 1 107 ? -12.680 -3.522 16.935 1.00 88.06 107 LYS A CA 1
ATOM 872 C C . LYS A 1 107 ? -12.120 -3.789 18.330 1.00 88.06 107 LYS A C 1
ATOM 874 O O . LYS A 1 107 ? -12.878 -4.160 19.224 1.00 88.06 107 LYS A O 1
ATOM 879 N N . ARG A 1 108 ? -10.805 -3.675 18.515 1.00 88.50 108 ARG A N 1
ATOM 880 C CA . ARG A 1 108 ? -10.129 -3.923 19.793 1.00 88.50 108 ARG A CA 1
ATOM 881 C C . ARG A 1 108 ? -9.157 -2.781 20.112 1.00 88.50 108 ARG A C 1
ATOM 883 O O . ARG A 1 108 ? -7.947 -2.979 20.026 1.00 88.50 108 ARG A O 1
ATOM 890 N N . PRO A 1 109 ? -9.658 -1.617 20.558 1.00 80.88 109 PRO A N 1
ATOM 891 C CA . PRO A 1 109 ? -8.824 -0.435 20.798 1.00 80.88 109 PRO A CA 1
ATOM 892 C C . PRO A 1 109 ? -7.789 -0.633 21.916 1.00 80.88 109 PRO A C 1
ATOM 894 O O . PRO A 1 109 ? -6.766 0.043 21.948 1.00 80.88 109 PRO A O 1
ATOM 897 N N . HIS A 1 110 ? -8.027 -1.583 22.826 1.00 82.12 110 HIS A N 1
ATOM 898 C CA . HIS A 1 110 ? -7.094 -1.953 23.895 1.00 82.12 110 HIS A CA 1
ATOM 899 C C . HIS A 1 110 ? -6.311 -3.240 23.606 1.00 82.12 110 HIS A C 1
ATOM 901 O O . HIS A 1 110 ? -5.668 -3.776 24.511 1.00 82.12 110 HIS A O 1
ATOM 907 N N . ALA A 1 111 ? -6.356 -3.760 22.374 1.00 77.19 111 ALA A N 1
ATOM 908 C CA . ALA A 1 111 ? -5.499 -4.871 21.987 1.00 77.19 111 ALA A CA 1
ATOM 909 C C . ALA A 1 111 ? -4.039 -4.424 22.076 1.00 77.19 111 ALA A C 1
ATOM 911 O O . ALA A 1 111 ? -3.554 -3.630 21.275 1.00 77.19 111 ALA A O 1
ATOM 912 N N . ARG A 1 112 ? -3.335 -4.947 23.075 1.00 77.25 112 ARG A N 1
ATOM 913 C CA . ARG A 1 112 ? -1.887 -4.815 23.174 1.00 77.25 112 ARG A CA 1
ATOM 914 C C . ARG A 1 112 ? -1.271 -5.991 22.437 1.00 77.25 112 ARG A C 1
ATOM 916 O O . ARG A 1 112 ? -1.678 -7.132 22.668 1.00 77.25 112 ARG A O 1
ATOM 923 N N . LEU A 1 113 ? -0.292 -5.726 21.572 1.00 80.19 113 LEU A N 1
ATOM 924 C CA . LEU A 1 113 ? 0.536 -6.809 21.057 1.00 80.19 113 LEU A CA 1
ATOM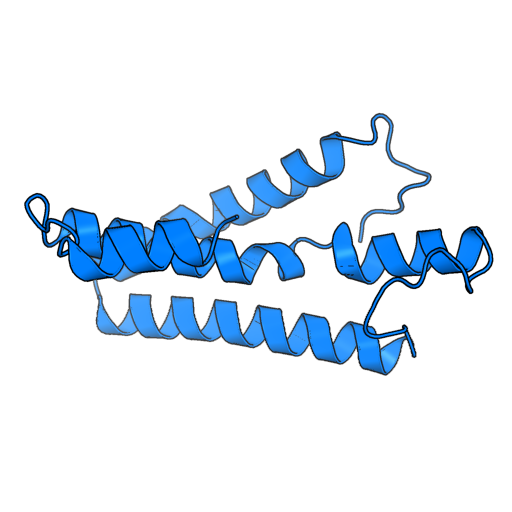 925 C C . LEU A 1 113 ? 1.222 -7.485 22.251 1.00 80.19 113 LEU A C 1
ATOM 927 O O . LEU A 1 113 ? 1.715 -6.796 23.152 1.00 80.19 113 LEU A O 1
ATOM 931 N N . PRO A 1 114 ? 1.223 -8.821 22.313 1.00 82.31 114 PRO A N 1
ATOM 932 C CA . PRO A 1 114 ? 1.879 -9.504 23.405 1.00 82.31 114 PRO A CA 1
ATOM 933 C C . PRO A 1 114 ? 3.391 -9.285 23.302 1.00 82.31 114 PRO A C 1
ATOM 935 O O . PRO A 1 114 ? 3.955 -9.273 22.209 1.00 82.31 114 PRO A O 1
ATOM 938 N N . LYS A 1 115 ? 4.057 -9.133 24.454 1.00 82.94 115 LYS A N 1
ATOM 939 C CA . LYS A 1 115 ? 5.476 -8.738 24.518 1.00 82.94 115 LYS A CA 1
ATOM 940 C C . LYS A 1 115 ? 6.383 -9.629 23.661 1.00 82.94 115 LYS A C 1
ATOM 942 O O . LYS A 1 115 ? 7.287 -9.117 23.017 1.00 82.94 115 LYS A O 1
ATOM 947 N N . HIS A 1 116 ? 6.117 -10.938 23.610 1.00 83.00 116 HIS A N 1
ATOM 948 C CA . HIS A 1 116 ? 6.885 -11.879 22.787 1.00 83.00 116 HIS A CA 1
ATOM 949 C C . HIS A 1 116 ? 6.817 -11.546 21.291 1.00 83.00 116 HIS A C 1
ATOM 951 O O . HIS A 1 116 ? 7.831 -11.607 20.609 1.00 83.00 116 HIS A O 1
ATOM 957 N N . LEU A 1 117 ? 5.651 -11.134 20.787 1.00 84.38 117 LEU A N 1
ATOM 958 C CA . LEU A 1 117 ? 5.478 -10.774 19.384 1.00 84.38 117 LEU A CA 1
ATOM 959 C C . LEU A 1 117 ? 6.190 -9.456 19.065 1.00 84.38 117 LEU A C 1
ATOM 961 O O . LEU A 1 117 ? 6.761 -9.328 17.992 1.00 84.38 117 LEU A O 1
ATOM 965 N N . THR A 1 118 ? 6.221 -8.509 20.007 1.00 82.75 118 THR A N 1
ATOM 966 C CA . THR A 1 118 ? 7.005 -7.271 19.873 1.00 82.75 118 THR A CA 1
ATOM 967 C C . THR A 1 118 ? 8.501 -7.560 19.779 1.00 82.75 118 THR A C 1
ATOM 969 O O . THR A 1 118 ? 9.157 -7.038 18.886 1.00 82.75 118 THR A O 1
ATOM 972 N N . TRP A 1 119 ? 9.029 -8.423 20.650 1.00 88.75 119 TRP A N 1
ATOM 973 C CA . TRP A 1 119 ? 10.434 -8.839 20.599 1.00 88.75 119 TRP A CA 1
ATOM 974 C C . TRP A 1 119 ? 10.773 -9.571 19.299 1.00 88.75 119 TRP A C 1
ATOM 976 O O . TRP A 1 119 ? 11.787 -9.267 18.680 1.00 88.75 119 TRP A O 1
ATOM 986 N N . LEU A 1 120 ? 9.907 -10.484 18.848 1.00 87.81 120 LEU A N 1
ATOM 987 C CA . LEU A 1 120 ? 10.077 -11.160 17.561 1.00 87.81 120 LEU A CA 1
ATOM 988 C C . LEU A 1 120 ? 10.071 -10.168 16.396 1.00 87.81 120 LEU A C 1
ATOM 990 O O . LEU A 1 120 ? 10.915 -10.276 15.517 1.00 87.81 120 LEU A O 1
ATOM 994 N N . LEU A 1 121 ? 9.166 -9.185 16.404 1.00 85.19 121 LEU A N 1
ATOM 995 C CA . LEU A 1 121 ? 9.087 -8.161 15.362 1.00 85.19 121 LEU A CA 1
ATOM 996 C C . LEU A 1 121 ? 10.355 -7.295 15.318 1.00 85.19 121 LEU A C 1
ATOM 998 O O . LEU A 1 121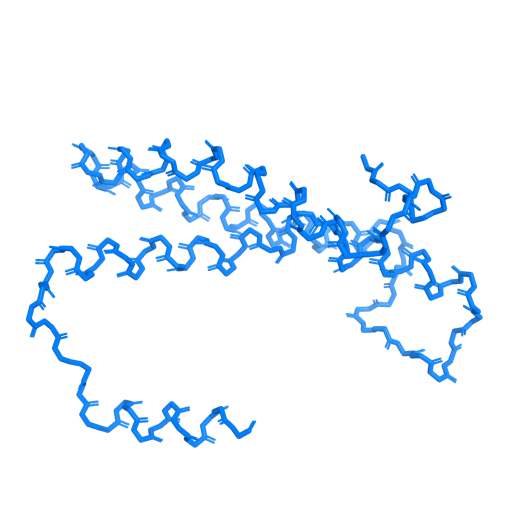 ? 10.838 -6.991 14.236 1.00 85.19 121 LEU A O 1
ATOM 1002 N N . TRP A 1 122 ? 10.913 -6.945 16.481 1.00 85.44 122 TRP A N 1
ATOM 1003 C CA . TRP A 1 122 ? 12.177 -6.205 16.588 1.00 85.44 122 TRP A CA 1
ATOM 1004 C C . TRP A 1 122 ? 13.388 -7.017 16.115 1.00 85.44 122 TRP A C 1
ATOM 1006 O O . TRP A 1 122 ? 14.324 -6.445 15.575 1.00 85.44 122 TRP A O 1
ATOM 1016 N N . LEU A 1 123 ? 13.378 -8.340 16.294 1.00 87.62 123 LEU A N 1
ATOM 1017 C CA . LEU A 1 123 ? 14.436 -9.220 15.783 1.00 87.62 123 LEU A CA 1
ATOM 1018 C C . LEU A 1 123 ? 14.299 -9.506 14.278 1.00 87.62 123 LEU A C 1
ATOM 1020 O O . LEU A 1 123 ? 15.293 -9.803 13.624 1.00 87.62 123 LEU A O 1
ATOM 1024 N N . LEU A 1 124 ? 13.077 -9.441 13.738 1.00 84.88 124 LEU A N 1
ATOM 1025 C CA . LEU A 1 124 ? 12.761 -9.670 12.322 1.00 84.88 124 LEU A CA 1
ATOM 1026 C C . LEU A 1 124 ? 12.850 -8.414 11.444 1.00 84.88 124 LEU A C 1
ATOM 1028 O O . LEU A 1 124 ? 13.023 -8.567 10.238 1.00 84.88 124 LEU A O 1
ATOM 1032 N N . LEU A 1 125 ? 12.742 -7.210 12.017 1.00 69.50 125 LEU A N 1
ATOM 1033 C CA . LEU A 1 125 ? 13.084 -5.936 11.370 1.00 69.50 125 LEU A CA 1
ATOM 1034 C C . LEU A 1 125 ? 14.440 -5.402 11.894 1.00 69.50 125 LEU A C 1
ATOM 1036 O O . LEU A 1 125 ? 14.440 -4.444 12.669 1.00 69.50 125 LEU A O 1
ATOM 1040 N N . PRO A 1 126 ? 15.586 -6.011 11.542 1.00 52.22 126 PRO A N 1
ATOM 1041 C CA . PRO A 1 126 ? 16.884 -5.352 11.647 1.00 52.22 126 PRO A CA 1
ATOM 1042 C C . PRO A 1 126 ? 17.112 -4.346 10.508 1.00 52.22 126 PRO A C 1
ATOM 1044 O O . PRO A 1 126 ? 16.582 -4.560 9.391 1.00 52.22 126 PRO A O 1
#

Foldseek 3Di:
DDQCVPDPDPVVLVVVLVVVLVVVLVVLLVCCVPPVVVSVVVLVVLLVCLVVQLVCLCVVVVQDPDQPVPPDDPVSSSVNCVSNPSDSSNVSNVSSVVSVVVSVCVVPVPDDDPPVVVVVVVVVVD

Organism: NCBI:txid561515

Secondary structure (DSSP, 8-state):
---GGG-SSTTHHHHHHHHHHHHHHHHHHHHHHH-HHHHHHHHHHHHHHHHHHHHHHHHHTT--SS--TTTS-HHHHHHHHHHHTS-HHHHHHHHHHHHHHHHHHHH-TT-PPPHHHHHHHHHH--

InterPro domains:
  IPR002656 Acyltransferase 3 domain [PF01757] (5-124)
  IPR052728 Oxygen and lipid transport regulator [PTHR11161] (1-124)

Sequence (126 aa):
WFWPEKQCMVHTWFLSADFQLYLMAPVIVYLLYRRPALGHSLNLLVALLASVLSGFVIYANKLLPTTLINKLEFDAIKQQLSYSYFATYQHMGPYCLGLLVGYLLHKRPHARLPKHLTWLLWLLLP

Mean predicted aligned error: 7.91 Å